Protein AF-A0A9X1B718-F1 (afdb_monomer_lite)

pLDDT: mean 92.4, std 8.81, range [61.44, 98.44]

Radius of gyration: 16.02 Å; chains: 1; bounding box: 46×22×41 Å

Structure (mmCIF, N/CA/C/O backbone):
data_AF-A0A9X1B718-F1
#
_entry.id   AF-A0A9X1B718-F1
#
loop_
_atom_site.group_PDB
_atom_site.id
_atom_site.type_symbol
_atom_site.label_atom_id
_atom_site.label_alt_id
_atom_site.label_comp_id
_atom_site.label_asym_id
_atom_site.label_entity_id
_atom_site.label_seq_id
_atom_site.pdbx_PDB_ins_code
_atom_site.Cartn_x
_atom_site.Cartn_y
_atom_site.Cartn_z
_atom_site.occupancy
_atom_site.B_iso_or_equiv
_atom_site.auth_seq_id
_atom_site.auth_comp_id
_atom_site.auth_asym_id
_atom_site.auth_atom_id
_atom_site.pdbx_PDB_model_num
ATOM 1 N N . MET A 1 1 ? 31.498 -5.854 -26.001 1.00 61.44 1 MET A N 1
ATOM 2 C CA . MET A 1 1 ? 32.080 -4.932 -24.998 1.00 61.44 1 MET A CA 1
ATOM 3 C C . MET A 1 1 ? 31.340 -3.59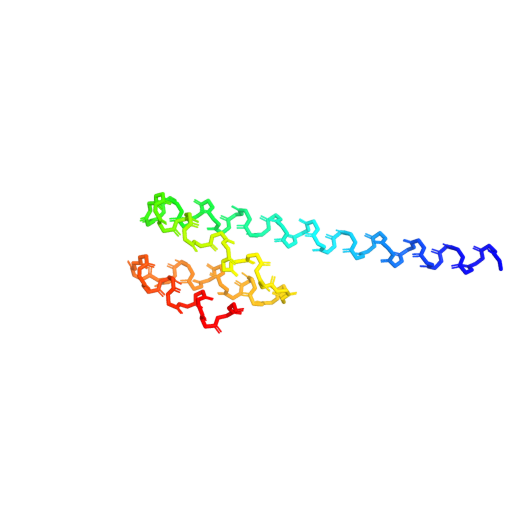9 -24.86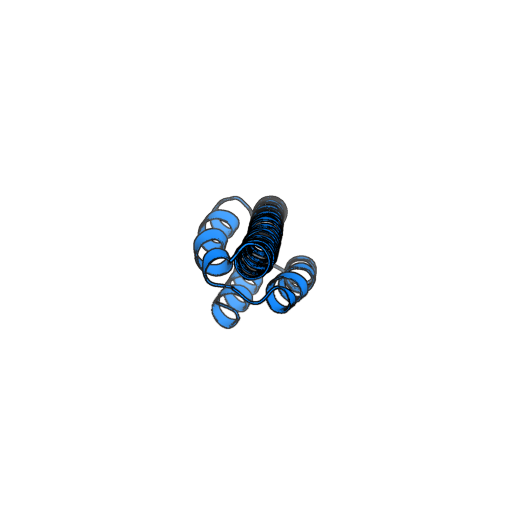2 1.00 61.44 1 MET A C 1
ATOM 5 O O . MET A 1 1 ? 31.147 -3.200 -23.730 1.00 61.44 1 MET A O 1
ATOM 9 N N . LEU A 1 2 ? 30.912 -2.894 -25.927 1.00 64.06 2 LEU A N 1
ATOM 10 C CA . LEU A 1 2 ? 30.036 -1.707 -25.768 1.00 64.06 2 LEU A CA 1
ATOM 11 C C . LEU A 1 2 ? 28.538 -2.061 -25.754 1.00 64.06 2 LEU A C 1
ATOM 13 O O . LEU A 1 2 ? 27.800 -1.504 -24.952 1.00 64.06 2 LEU A O 1
ATOM 17 N N . ALA A 1 3 ? 28.107 -3.010 -26.591 1.00 64.19 3 ALA A N 1
ATOM 18 C CA . ALA A 1 3 ? 26.715 -3.474 -26.638 1.00 64.19 3 ALA A CA 1
ATOM 19 C C . ALA A 1 3 ? 26.273 -4.124 -25.310 1.00 64.19 3 ALA A C 1
ATOM 21 O O . ALA A 1 3 ? 25.263 -3.719 -24.747 1.00 64.19 3 ALA A O 1
ATOM 22 N N . ASP A 1 4 ? 27.102 -5.013 -24.752 1.00 65.94 4 ASP A N 1
ATOM 23 C CA . ASP A 1 4 ? 26.837 -5.689 -23.467 1.00 65.94 4 ASP A CA 1
ATOM 24 C C . ASP A 1 4 ? 26.677 -4.698 -22.293 1.00 65.94 4 ASP A C 1
ATOM 26 O O . ASP A 1 4 ? 25.881 -4.911 -21.377 1.00 65.94 4 ASP A O 1
ATOM 30 N N . ASN A 1 5 ? 27.403 -3.572 -22.333 1.00 73.50 5 ASN A N 1
ATOM 31 C CA . ASN A 1 5 ? 27.315 -2.526 -21.311 1.00 73.50 5 ASN A CA 1
ATOM 32 C C . ASN A 1 5 ? 26.021 -1.708 -21.433 1.00 73.50 5 ASN A C 1
ATOM 34 O O . ASN A 1 5 ? 25.450 -1.319 -20.418 1.00 73.50 5 ASN A O 1
ATOM 38 N N . VAL A 1 6 ? 25.543 -1.461 -22.658 1.00 75.06 6 VAL A N 1
ATOM 39 C CA . VAL A 1 6 ? 24.282 -0.742 -22.903 1.00 75.06 6 VAL A CA 1
ATOM 40 C C . VAL A 1 6 ? 23.078 -1.580 -22.470 1.00 75.06 6 VAL A C 1
ATOM 42 O O . VAL A 1 6 ? 22.176 -1.043 -21.827 1.00 75.06 6 VAL A O 1
ATOM 45 N N . GLU A 1 7 ? 23.071 -2.882 -22.761 1.00 76.06 7 GLU A N 1
ATOM 46 C CA . GLU A 1 7 ? 22.018 -3.800 -22.297 1.00 76.06 7 GLU A CA 1
ATOM 47 C C . GLU A 1 7 ? 21.984 -3.874 -20.766 1.00 76.06 7 GLU A C 1
ATOM 49 O O . GLU A 1 7 ? 20.939 -3.641 -20.159 1.00 76.06 7 GLU A O 1
ATOM 54 N N . THR A 1 8 ? 23.148 -4.054 -20.131 1.00 77.12 8 THR A N 1
ATOM 55 C CA . THR A 1 8 ? 23.259 -4.111 -18.665 1.00 77.12 8 THR A CA 1
ATOM 56 C C . THR A 1 8 ? 22.762 -2.826 -17.996 1.00 77.12 8 THR A C 1
ATOM 58 O O . THR A 1 8 ? 22.038 -2.885 -17.002 1.00 77.12 8 THR A O 1
ATOM 61 N N . TRP A 1 9 ? 23.119 -1.650 -18.524 1.00 80.44 9 TRP A N 1
ATOM 62 C CA . TRP A 1 9 ? 22.603 -0.385 -17.999 1.00 80.44 9 TRP A CA 1
ATOM 63 C C . TRP A 1 9 ? 21.097 -0.260 -18.211 1.00 80.44 9 TRP A C 1
ATOM 65 O O . TRP A 1 9 ? 20.389 0.132 -17.289 1.00 80.44 9 TRP A O 1
ATOM 75 N N . THR A 1 10 ? 20.588 -0.625 -19.386 1.00 86.75 10 THR A N 1
ATOM 76 C CA . THR A 1 10 ? 19.149 -0.550 -19.675 1.00 86.75 10 THR A CA 1
ATOM 77 C C . THR A 1 10 ? 18.339 -1.379 -18.678 1.00 86.75 10 THR A C 1
ATOM 79 O O . THR A 1 10 ? 17.349 -0.886 -18.131 1.00 86.75 10 THR A O 1
ATOM 82 N N . ASP A 1 11 ? 18.797 -2.591 -18.365 1.00 84.81 11 ASP A N 1
ATOM 83 C CA . ASP A 1 11 ? 18.155 -3.442 -17.365 1.00 84.81 11 ASP A CA 1
ATOM 84 C C . ASP A 1 11 ? 18.252 -2.852 -15.953 1.00 84.81 11 ASP A C 1
ATOM 86 O O . ASP A 1 11 ? 17.249 -2.807 -15.241 1.00 84.81 11 ASP A O 1
ATOM 90 N N . GLN A 1 12 ? 19.418 -2.331 -15.554 1.00 82.31 12 GLN A N 1
ATOM 91 C CA . GLN A 1 12 ? 19.601 -1.698 -14.241 1.00 82.31 12 GLN A CA 1
ATOM 92 C C . GLN A 1 12 ? 18.668 -0.500 -14.034 1.00 82.31 12 GLN A C 1
ATOM 94 O O . GLN A 1 12 ? 17.986 -0.422 -13.012 1.00 82.31 12 GLN A O 1
ATOM 99 N N . TRP A 1 13 ? 18.592 0.407 -15.009 1.00 82.69 13 TRP A N 1
ATOM 100 C CA . TRP A 1 13 ? 17.720 1.581 -14.932 1.00 82.69 13 TRP A CA 1
ATOM 101 C C . TRP A 1 13 ? 16.239 1.192 -14.914 1.00 82.69 13 TRP A C 1
ATOM 103 O O . TRP A 1 13 ? 15.451 1.791 -14.182 1.00 82.69 13 TRP A O 1
ATOM 113 N N . LYS A 1 14 ? 15.852 0.155 -15.666 1.00 89.12 14 LYS A N 1
ATOM 114 C CA . LYS A 1 14 ? 14.483 -0.370 -15.641 1.00 89.12 14 LYS A CA 1
ATOM 115 C C . LYS A 1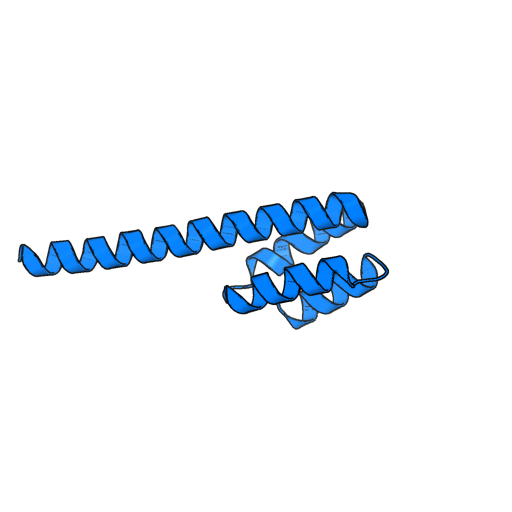 14 ? 14.125 -0.959 -14.274 1.00 89.12 14 LYS A C 1
ATOM 117 O O . LYS A 1 14 ? 13.042 -0.680 -13.766 1.00 89.12 14 LYS A O 1
ATOM 122 N N . GLN A 1 15 ? 15.023 -1.739 -13.671 1.00 86.94 15 GLN A N 1
ATOM 123 C CA . GLN A 1 15 ? 14.822 -2.286 -12.325 1.00 86.94 15 GLN A CA 1
ATOM 124 C C . GLN A 1 15 ? 14.733 -1.177 -11.272 1.00 86.94 15 GLN A C 1
ATOM 126 O O . GLN A 1 15 ? 13.852 -1.215 -10.417 1.00 86.94 15 GLN A O 1
ATOM 131 N N . GLN A 1 16 ? 15.586 -0.154 -11.372 1.00 87.12 16 GLN A N 1
ATOM 132 C CA . GLN A 1 16 ? 15.528 1.001 -10.481 1.00 87.12 16 GLN A CA 1
ATOM 133 C C . GLN A 1 16 ? 14.188 1.740 -10.597 1.00 87.12 16 GLN A C 1
ATOM 135 O O . GLN A 1 16 ? 13.564 2.022 -9.579 1.00 87.12 16 GLN A O 1
ATOM 140 N N . GLY A 1 17 ? 13.705 1.995 -11.818 1.00 88.69 17 GLY A N 1
ATOM 141 C CA . GLY A 1 17 ? 12.411 2.651 -12.027 1.00 88.69 17 GLY A CA 1
ATOM 142 C C . GLY A 1 17 ? 11.229 1.854 -11.463 1.00 88.69 17 GLY A C 1
ATOM 143 O O . GLY A 1 17 ? 10.294 2.438 -10.916 1.00 88.69 17 GLY A O 1
ATOM 144 N N . LEU A 1 18 ? 11.281 0.519 -11.539 1.00 88.31 18 LEU A N 1
ATOM 145 C CA . LEU A 1 18 ? 10.273 -0.348 -10.922 1.00 88.31 18 LEU A CA 1
ATOM 146 C C . LEU A 1 18 ? 10.299 -0.256 -9.391 1.00 88.31 18 LEU A C 1
ATOM 148 O O . LEU A 1 18 ? 9.237 -0.156 -8.776 1.00 88.31 18 LEU A O 1
ATOM 152 N N . GLU A 1 19 ? 11.480 -0.252 -8.770 1.00 91.00 19 GLU A N 1
ATOM 153 C CA . GLU A 1 19 ? 11.577 -0.120 -7.311 1.00 91.00 19 GLU A CA 1
ATOM 154 C C . GLU A 1 19 ? 11.159 1.280 -6.834 1.00 91.00 19 GLU A C 1
ATOM 156 O O . GLU A 1 19 ? 10.423 1.392 -5.855 1.00 91.00 19 GLU A O 1
ATOM 161 N N . GLU A 1 20 ? 11.530 2.345 -7.553 1.00 90.75 20 GLU A N 1
ATOM 162 C CA . GLU A 1 20 ? 11.068 3.713 -7.265 1.00 90.75 20 GLU A CA 1
ATOM 163 C C . GLU A 1 20 ? 9.536 3.830 -7.353 1.00 90.75 20 GLU A C 1
ATOM 165 O O . GLU A 1 20 ? 8.898 4.460 -6.499 1.00 90.75 20 GLU A O 1
ATOM 170 N N . GLY A 1 21 ? 8.927 3.183 -8.353 1.00 91.94 21 GLY A N 1
ATOM 171 C CA . GLY A 1 21 ? 7.474 3.096 -8.491 1.00 91.94 21 GLY A CA 1
ATOM 172 C C . GLY A 1 21 ? 6.825 2.378 -7.309 1.00 91.94 21 GLY A C 1
ATOM 173 O O . GLY A 1 21 ? 5.877 2.890 -6.712 1.00 91.94 21 GLY A O 1
ATOM 174 N N . ARG A 1 22 ? 7.379 1.232 -6.903 1.00 94.25 22 ARG A N 1
ATOM 175 C CA . ARG A 1 22 ? 6.878 0.461 -5.756 1.00 94.25 22 ARG A CA 1
ATOM 176 C C . ARG A 1 22 ? 7.000 1.229 -4.453 1.00 94.25 22 ARG A C 1
ATOM 178 O O . ARG A 1 22 ? 6.044 1.256 -3.680 1.00 94.25 22 ARG A O 1
ATOM 185 N N . GLU A 1 23 ? 8.127 1.893 -4.221 1.00 95.50 23 GLU A N 1
ATOM 186 C CA . GLU A 1 23 ? 8.305 2.711 -3.026 1.00 95.50 23 GLU A CA 1
ATOM 187 C C . GLU A 1 23 ? 7.303 3.868 -2.991 1.00 95.50 23 GLU A C 1
ATOM 189 O O . GLU A 1 23 ? 6.658 4.105 -1.969 1.00 95.50 23 GLU A O 1
ATOM 194 N N . THR A 1 24 ? 7.067 4.520 -4.131 1.00 95.75 24 THR A N 1
ATOM 195 C CA . THR A 1 24 ? 6.039 5.563 -4.242 1.00 95.75 24 THR A CA 1
ATOM 196 C C . THR A 1 24 ? 4.648 5.023 -3.890 1.00 95.75 24 THR A C 1
ATOM 198 O O . THR A 1 24 ? 3.933 5.642 -3.094 1.00 95.75 24 THR A O 1
ATOM 201 N N . THR A 1 25 ? 4.273 3.848 -4.403 1.00 96.19 25 THR A N 1
ATOM 202 C CA . THR A 1 25 ? 2.988 3.202 -4.090 1.00 96.19 25 THR A CA 1
ATOM 203 C C . THR A 1 25 ? 2.865 2.868 -2.602 1.00 96.19 25 THR A C 1
ATOM 205 O O . THR A 1 25 ? 1.854 3.211 -1.983 1.00 96.19 25 THR A O 1
ATOM 208 N N . ARG A 1 26 ? 3.905 2.295 -1.978 1.00 97.50 26 ARG A N 1
ATOM 209 C CA . ARG A 1 26 ? 3.921 2.023 -0.527 1.00 97.50 26 ARG A CA 1
ATOM 210 C C . ARG A 1 26 ? 3.699 3.302 0.280 1.00 97.50 26 ARG A C 1
ATOM 212 O O . ARG A 1 26 ? 2.858 3.323 1.178 1.00 97.50 26 ARG A O 1
ATOM 219 N N . GLN A 1 27 ? 4.391 4.389 -0.066 1.00 97.81 27 GLN A N 1
ATOM 220 C CA . GLN A 1 27 ? 4.241 5.681 0.613 1.00 97.81 27 GLN A CA 1
ATOM 221 C C . GLN A 1 27 ? 2.819 6.242 0.494 1.00 97.81 27 GLN A C 1
ATOM 223 O O . GLN A 1 27 ? 2.286 6.797 1.461 1.00 97.81 27 GLN A O 1
ATOM 228 N N . ILE A 1 28 ? 2.179 6.088 -0.668 1.00 97.81 28 ILE A N 1
ATOM 229 C CA . ILE A 1 28 ? 0.782 6.490 -0.860 1.00 97.81 28 ILE A CA 1
ATOM 230 C C . ILE A 1 28 ? -0.136 5.657 0.037 1.00 97.81 28 ILE A C 1
ATOM 232 O O . ILE A 1 28 ? -0.925 6.243 0.781 1.00 97.81 28 ILE A O 1
ATOM 236 N N . LEU A 1 29 ? 0.003 4.329 0.044 1.00 98.00 29 LEU A N 1
ATOM 237 C CA . LEU A 1 29 ? -0.796 3.436 0.892 1.00 98.00 29 LEU A CA 1
ATOM 238 C C . LEU A 1 29 ? -0.653 3.783 2.381 1.00 98.00 29 LEU A C 1
ATOM 240 O O . LEU A 1 29 ? -1.657 3.911 3.079 1.00 98.00 29 LEU A O 1
ATOM 244 N N . ILE A 1 30 ? 0.567 4.053 2.856 1.00 98.38 30 ILE A N 1
ATOM 245 C CA . ILE A 1 30 ? 0.829 4.488 4.240 1.00 98.38 30 ILE A CA 1
ATOM 246 C C . ILE A 1 30 ? 0.102 5.804 4.550 1.00 98.38 30 ILE A C 1
ATOM 248 O O . ILE A 1 30 ? -0.530 5.946 5.600 1.00 98.38 30 ILE A O 1
ATOM 252 N N . ARG A 1 31 ? 0.157 6.786 3.638 1.00 98.38 31 ARG A N 1
ATOM 253 C CA . ARG A 1 31 ? -0.544 8.070 3.811 1.00 98.38 31 ARG A CA 1
ATOM 254 C C . ARG A 1 31 ? -2.060 7.892 3.840 1.00 98.38 31 ARG A C 1
ATOM 256 O O . ARG A 1 31 ? -2.719 8.569 4.631 1.00 98.38 31 ARG A O 1
ATOM 263 N N . GLN A 1 32 ? -2.610 7.009 3.009 1.00 98.19 32 GLN A N 1
ATOM 264 C CA . GLN A 1 32 ? -4.045 6.723 2.988 1.00 98.19 32 GLN A CA 1
ATOM 265 C C . GLN A 1 32 ? -4.490 5.991 4.257 1.00 98.19 32 GLN A C 1
ATOM 267 O O . GLN A 1 32 ? -5.452 6.418 4.896 1.00 98.19 32 GLN A O 1
ATOM 272 N N . ALA A 1 33 ? -3.736 4.978 4.695 1.00 98.19 33 ALA A N 1
ATOM 273 C CA . ALA A 1 33 ? -3.985 4.272 5.949 1.00 98.19 33 ALA A CA 1
ATOM 274 C C . ALA A 1 33 ? -3.974 5.246 7.136 1.00 98.19 33 ALA A C 1
ATOM 276 O O . ALA A 1 33 ? -4.885 5.226 7.961 1.00 98.19 33 ALA A O 1
ATOM 277 N N . ARG A 1 34 ? -3.019 6.189 7.164 1.00 98.44 34 ARG A N 1
ATOM 278 C CA . ARG A 1 34 ? -2.958 7.234 8.197 1.00 98.44 34 ARG A CA 1
ATOM 279 C C . ARG A 1 34 ? -4.193 8.124 8.209 1.00 98.44 34 ARG A C 1
ATOM 281 O O . ARG A 1 34 ? -4.694 8.451 9.280 1.00 98.44 34 ARG A O 1
ATOM 288 N N . ARG A 1 35 ? -4.657 8.558 7.033 1.00 98.25 35 ARG A N 1
ATOM 289 C CA . ARG A 1 35 ? -5.827 9.441 6.907 1.00 98.25 35 ARG A CA 1
ATOM 290 C C . ARG A 1 35 ? -7.123 8.744 7.301 1.00 98.25 35 ARG A C 1
ATOM 292 O O . ARG A 1 35 ? -7.987 9.394 7.875 1.00 98.25 35 ARG A O 1
ATOM 299 N N . ARG A 1 36 ? -7.261 7.458 6.975 1.00 97.94 36 ARG A N 1
ATOM 300 C CA . ARG A 1 36 ? -8.503 6.705 7.175 1.00 97.94 36 ARG A CA 1
ATOM 301 C C . ARG A 1 36 ? -8.603 6.069 8.558 1.00 97.94 36 ARG A C 1
ATOM 303 O O . ARG A 1 36 ? -9.669 6.100 9.158 1.00 97.94 36 ARG A O 1
ATOM 310 N N . PHE A 1 37 ? -7.502 5.510 9.050 1.00 98.25 37 PHE A N 1
ATOM 311 C CA . PHE A 1 37 ? -7.483 4.670 10.250 1.00 98.25 37 PHE A CA 1
ATOM 312 C C . PHE A 1 37 ? -6.600 5.225 11.375 1.00 98.25 37 PHE A C 1
ATOM 314 O O . PHE A 1 37 ? -6.616 4.702 12.484 1.00 98.25 37 PHE A O 1
ATOM 321 N N . GLY A 1 38 ? -5.846 6.296 11.116 1.00 98.19 38 GLY A N 1
ATOM 322 C CA . GLY A 1 38 ? -5.002 6.955 12.109 1.00 98.19 38 GLY A CA 1
ATOM 323 C C . GLY A 1 38 ? -3.521 6.554 12.055 1.00 98.19 38 GLY A C 1
ATOM 324 O O . GLY A 1 38 ? -3.115 5.674 11.292 1.00 98.19 38 GLY A O 1
ATOM 325 N N . PRO A 1 39 ? -2.673 7.248 12.838 1.00 98.19 39 PRO A N 1
ATOM 326 C CA . PRO A 1 39 ? -1.217 7.104 12.782 1.00 98.19 39 PRO A CA 1
ATOM 327 C C . PRO A 1 39 ? -0.723 5.714 13.191 1.00 98.19 39 PRO A C 1
ATOM 329 O O . PRO A 1 39 ? 0.166 5.188 12.531 1.00 98.19 39 PRO A O 1
ATOM 332 N N . GLU A 1 40 ? -1.333 5.097 14.202 1.00 98.25 40 GLU A N 1
ATOM 333 C CA . GLU A 1 40 ? -0.928 3.779 14.702 1.00 98.25 40 GLU A CA 1
ATOM 334 C C . GLU A 1 40 ? -1.038 2.694 13.619 1.00 98.25 40 GLU A C 1
ATOM 336 O O . GLU A 1 40 ? -0.112 1.915 13.398 1.00 98.25 40 GLU A O 1
ATOM 341 N N . VAL A 1 41 ? -2.142 2.691 12.870 1.00 98.44 41 VAL A N 1
ATOM 342 C CA . VAL A 1 41 ? -2.361 1.740 11.772 1.00 98.44 41 VAL A CA 1
ATOM 343 C C . VAL A 1 41 ? -1.355 1.967 10.643 1.00 98.44 41 VAL A C 1
ATOM 345 O O . VAL A 1 41 ? -0.858 1.008 10.053 1.00 98.44 41 VAL A O 1
ATOM 348 N N . ALA A 1 42 ? -1.009 3.221 10.350 1.00 98.44 42 ALA A N 1
ATOM 349 C CA . ALA A 1 42 ? -0.011 3.543 9.336 1.00 98.44 42 ALA A CA 1
ATOM 350 C C . ALA A 1 42 ? 1.402 3.086 9.729 1.00 98.44 42 ALA A C 1
ATOM 352 O O . ALA A 1 42 ? 2.115 2.540 8.888 1.00 98.44 42 ALA A O 1
ATOM 353 N N . GLU A 1 43 ? 1.789 3.265 10.993 1.00 98.44 43 GLU A N 1
ATOM 354 C CA . GLU A 1 43 ? 3.069 2.785 11.530 1.00 98.44 43 GLU A CA 1
ATOM 355 C C . GLU A 1 43 ? 3.164 1.257 11.462 1.00 98.44 43 GLU A C 1
ATOM 357 O O . GLU A 1 43 ? 4.169 0.723 10.998 1.00 98.44 43 GLU A O 1
ATOM 362 N N . GLN A 1 44 ? 2.088 0.546 11.812 1.00 98.19 44 GLN A N 1
ATOM 363 C CA . GLN A 1 44 ? 2.030 -0.914 11.679 1.00 98.19 44 GLN A CA 1
ATOM 364 C C . GLN A 1 44 ? 2.024 -1.391 10.216 1.00 98.19 44 GLN A C 1
ATOM 366 O O . GLN A 1 44 ? 2.516 -2.479 9.919 1.00 98.19 44 GLN A O 1
ATOM 371 N N . SER A 1 45 ? 1.498 -0.583 9.290 1.00 98.06 45 SER A N 1
ATOM 372 C CA . SER A 1 45 ? 1.437 -0.921 7.861 1.00 98.06 45 SER A CA 1
ATOM 373 C C . SER A 1 45 ? 2.804 -0.850 7.172 1.00 98.06 45 SER A C 1
ATOM 375 O O . SER A 1 45 ? 3.059 -1.625 6.253 1.00 98.06 45 SER A O 1
ATOM 377 N N . GLN A 1 46 ? 3.690 0.054 7.608 1.00 97.69 46 GLN A N 1
ATOM 378 C CA . GLN A 1 46 ? 5.013 0.274 7.002 1.00 97.69 46 GLN A CA 1
ATOM 379 C C . GLN A 1 46 ? 5.847 -1.008 6.827 1.00 97.69 46 GLN A C 1
ATOM 381 O O . GLN A 1 46 ? 6.216 -1.319 5.691 1.00 97.69 46 GLN A O 1
ATOM 386 N N . PRO A 1 47 ? 6.144 -1.786 7.889 1.00 97.62 47 PRO A N 1
ATOM 387 C CA . PRO A 1 47 ? 6.982 -2.976 7.759 1.00 97.62 47 PRO A CA 1
ATOM 388 C C . PRO A 1 47 ? 6.313 -4.108 6.971 1.00 97.62 47 PRO A C 1
ATOM 390 O O . PRO A 1 47 ? 7.019 -4.972 6.457 1.00 97.62 47 PRO A O 1
ATOM 393 N N . LEU A 1 48 ? 4.978 -4.125 6.875 1.00 97.81 48 LEU A N 1
ATOM 394 C CA . LEU A 1 48 ? 4.240 -5.122 6.094 1.00 97.81 48 LEU A CA 1
ATOM 395 C C . LEU A 1 48 ? 4.320 -4.794 4.599 1.00 97.81 48 LEU A C 1
ATOM 397 O O . LEU A 1 48 ? 4.714 -5.641 3.806 1.00 97.81 48 LEU A O 1
ATOM 401 N N . LEU A 1 49 ? 4.059 -3.538 4.226 1.00 97.31 49 LEU A N 1
ATOM 402 C CA . LEU A 1 49 ? 4.159 -3.058 2.843 1.00 97.31 49 LEU A CA 1
ATOM 403 C C . LEU A 1 49 ? 5.587 -3.145 2.283 1.00 97.31 49 LEU A C 1
ATOM 405 O O . LEU A 1 49 ? 5.767 -3.415 1.096 1.00 97.31 49 LEU A O 1
ATOM 409 N N . ALA A 1 50 ? 6.607 -2.950 3.124 1.00 96.19 50 ALA A N 1
ATOM 410 C CA . ALA A 1 50 ? 8.010 -3.063 2.724 1.00 96.19 50 ALA A CA 1
ATOM 411 C C . ALA A 1 50 ? 8.408 -4.484 2.274 1.00 96.19 50 ALA A C 1
ATOM 413 O O . ALA A 1 50 ? 9.341 -4.633 1.488 1.00 96.19 50 ALA A O 1
ATOM 414 N N . ARG A 1 51 ? 7.709 -5.527 2.747 1.00 96.00 51 ARG A N 1
ATOM 415 C CA . ARG A 1 51 ? 7.964 -6.930 2.359 1.00 96.00 51 ARG A CA 1
ATOM 416 C C . ARG A 1 51 ? 7.364 -7.282 1.004 1.00 96.00 51 ARG A C 1
ATOM 418 O O . ARG A 1 51 ? 7.854 -8.184 0.327 1.00 96.00 51 ARG A O 1
ATOM 425 N N . ILE A 1 52 ? 6.332 -6.551 0.595 1.00 94.88 52 ILE A N 1
ATOM 426 C CA . ILE A 1 52 ? 5.599 -6.837 -0.630 1.00 94.88 52 ILE A CA 1
ATOM 427 C C . ILE A 1 52 ? 6.443 -6.408 -1.816 1.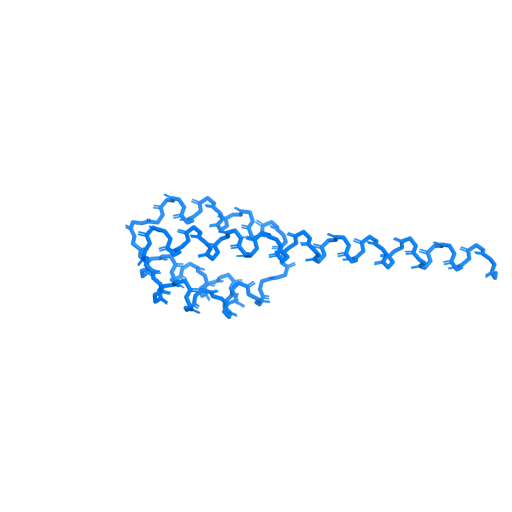00 94.88 52 ILE A C 1
ATOM 429 O O . ILE A 1 52 ? 6.871 -5.248 -1.929 1.00 94.88 52 ILE A O 1
ATOM 433 N N . SER A 1 53 ? 6.694 -7.391 -2.681 1.00 92.75 53 SER A N 1
ATOM 434 C CA . SER A 1 53 ? 7.477 -7.202 -3.891 1.00 92.75 53 SER A CA 1
ATOM 435 C C . SER A 1 53 ? 6.737 -7.372 -5.198 1.00 92.75 53 SER A C 1
ATOM 437 O O . SER A 1 53 ? 7.300 -7.137 -6.259 1.00 92.75 53 SER A O 1
ATOM 439 N N . ASP A 1 54 ? 5.474 -7.729 -5.136 1.00 93.75 54 ASP A N 1
ATOM 440 C CA . ASP A 1 54 ? 4.657 -7.824 -6.324 1.00 93.75 54 ASP A CA 1
ATOM 441 C C . ASP A 1 54 ? 3.912 -6.490 -6.534 1.00 93.75 54 ASP A C 1
ATOM 443 O O . ASP A 1 54 ? 3.165 -6.079 -5.639 1.00 93.75 54 ASP A O 1
ATOM 447 N N . PRO A 1 55 ? 4.143 -5.765 -7.648 1.00 90.81 55 PRO A N 1
ATOM 448 C CA . PRO A 1 55 ? 3.392 -4.556 -7.972 1.00 90.81 55 PRO A CA 1
ATOM 449 C C . PRO A 1 55 ? 1.882 -4.797 -8.014 1.00 90.81 55 PRO A C 1
ATOM 451 O O . PRO A 1 55 ? 1.137 -3.972 -7.489 1.00 90.81 55 PRO A O 1
ATOM 454 N N . ASP A 1 56 ? 1.447 -5.942 -8.543 1.00 93.56 56 ASP A N 1
ATOM 455 C CA . ASP A 1 56 ? 0.025 -6.258 -8.691 1.00 93.56 56 ASP A CA 1
ATOM 456 C C . ASP A 1 56 ? -0.632 -6.412 -7.308 1.00 93.56 56 ASP A C 1
ATOM 458 O O . ASP A 1 56 ? -1.720 -5.897 -7.060 1.00 93.56 56 ASP A O 1
ATOM 462 N N . GLN A 1 57 ? 0.081 -7.000 -6.340 1.00 95.94 57 GLN A N 1
ATOM 463 C CA . GLN A 1 57 ? -0.391 -7.065 -4.951 1.00 95.94 57 GLN A CA 1
ATOM 464 C C . GLN A 1 57 ? -0.492 -5.684 -4.294 1.00 95.94 57 GLN A C 1
ATOM 466 O O . GLN A 1 57 ? -1.394 -5.450 -3.489 1.00 95.94 57 GLN A O 1
ATOM 471 N N . LEU A 1 58 ? 0.425 -4.757 -4.600 1.00 96.19 58 LEU A N 1
ATOM 472 C CA . LEU A 1 58 ? 0.332 -3.385 -4.092 1.00 96.19 58 LEU A CA 1
ATOM 473 C C . LEU A 1 58 ? -0.879 -2.647 -4.680 1.00 96.19 58 LEU A C 1
ATOM 475 O O . LEU A 1 58 ? -1.511 -1.870 -3.961 1.00 96.19 58 LEU A O 1
ATOM 479 N N . GLU A 1 59 ? -1.212 -2.896 -5.948 1.00 94.62 59 GLU A N 1
ATOM 480 C CA . GLU A 1 59 ? -2.416 -2.358 -6.589 1.00 94.62 59 GLU A CA 1
ATOM 481 C C . GLU A 1 59 ? -3.693 -2.931 -5.964 1.00 94.62 59 GLU A C 1
ATOM 483 O O . GLU A 1 59 ? -4.558 -2.165 -5.536 1.00 94.62 59 GLU A O 1
ATOM 488 N N . GLU A 1 60 ? -3.784 -4.251 -5.787 1.00 96.75 60 GLU A N 1
ATOM 489 C CA . GLU A 1 60 ? -4.929 -4.886 -5.119 1.00 96.75 60 GLU A CA 1
ATOM 490 C C . GLU A 1 60 ? -5.133 -4.359 -3.690 1.00 96.75 60 GLU A C 1
ATOM 492 O O . GLU A 1 60 ? -6.261 -4.126 -3.242 1.00 96.75 60 GLU A O 1
ATOM 497 N N . LEU A 1 61 ? -4.040 -4.128 -2.959 1.00 97.56 61 LEU A N 1
ATOM 498 C CA . LEU A 1 61 ? -4.092 -3.546 -1.621 1.00 97.56 61 LEU A CA 1
ATOM 499 C C . LEU A 1 61 ? -4.618 -2.106 -1.617 1.00 97.56 61 LEU A C 1
ATOM 501 O O . LEU A 1 61 ? -5.218 -1.695 -0.621 1.00 97.56 61 LEU A O 1
ATOM 505 N N . ALA A 1 62 ? -4.448 -1.342 -2.698 1.00 95.62 62 ALA A N 1
ATOM 506 C CA . ALA A 1 62 ? -5.026 -0.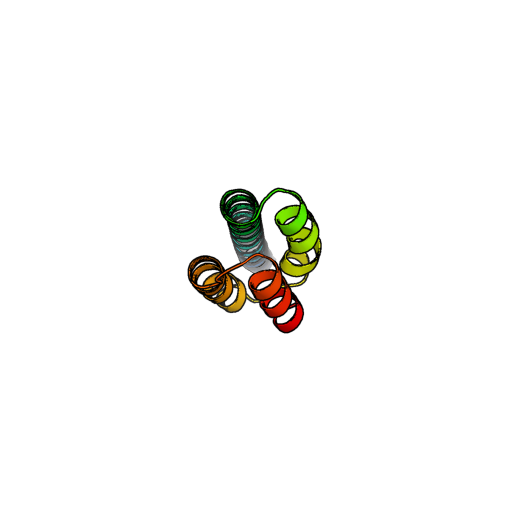004 -2.808 1.00 95.62 62 ALA A CA 1
ATOM 507 C C . ALA A 1 62 ? -6.559 -0.056 -2.806 1.00 95.62 62 ALA A C 1
ATOM 509 O O . ALA A 1 62 ? -7.196 0.687 -2.053 1.00 95.62 62 ALA A O 1
ATOM 510 N N . ASP A 1 63 ? -7.145 -0.986 -3.559 1.00 96.38 63 ASP A N 1
ATOM 511 C CA . ASP A 1 63 ? -8.591 -1.208 -3.561 1.00 96.38 63 ASP A CA 1
ATOM 512 C C . ASP A 1 63 ? -9.074 -1.743 -2.208 1.00 96.38 63 ASP A C 1
ATOM 514 O O . ASP A 1 63 ? -10.047 -1.243 -1.632 1.00 96.38 63 ASP A O 1
ATOM 518 N N . GLN A 1 64 ? -8.357 -2.712 -1.631 1.00 96.62 64 GLN A N 1
ATOM 519 C CA . GLN A 1 64 ? -8.707 -3.278 -0.325 1.00 96.62 64 GLN A CA 1
ATOM 520 C C . GLN A 1 64 ? -8.654 -2.237 0.798 1.00 96.62 64 GLN A C 1
ATOM 522 O O . GLN A 1 64 ? -9.509 -2.260 1.687 1.00 96.62 64 GLN A O 1
ATOM 527 N N . LEU A 1 65 ? -7.709 -1.293 0.764 1.00 97.44 65 LEU A N 1
ATOM 528 C CA . LEU A 1 65 ? -7.641 -0.184 1.718 1.00 97.44 65 LEU A CA 1
ATOM 529 C C . LEU A 1 65 ? -8.917 0.665 1.674 1.00 97.44 65 LEU A C 1
ATOM 531 O O . LEU A 1 65 ? -9.435 1.073 2.718 1.00 97.44 65 LEU A O 1
ATOM 535 N N . LEU A 1 66 ? -9.444 0.920 0.472 1.00 94.56 66 LEU A N 1
ATOM 536 C CA . LEU A 1 66 ? -10.663 1.704 0.275 1.00 94.56 66 LEU A CA 1
ATOM 537 C C . LEU A 1 66 ? -11.928 0.955 0.711 1.00 94.56 66 LEU A C 1
ATOM 539 O O . LEU A 1 66 ? -12.885 1.588 1.169 1.00 94.56 66 LEU A O 1
ATOM 543 N N . LEU A 1 67 ? -11.933 -0.371 0.603 1.00 96.12 67 LEU A N 1
ATOM 544 C CA . LEU A 1 67 ? -13.063 -1.222 0.982 1.00 96.12 67 LEU A CA 1
ATOM 545 C C . LEU A 1 67 ? -13.032 -1.657 2.455 1.00 96.12 67 LEU A C 1
ATOM 547 O O . LEU A 1 67 ? -14.063 -2.053 2.996 1.00 96.12 67 LEU A O 1
ATOM 551 N N . SER A 1 68 ? -11.881 -1.559 3.122 1.00 97.19 68 SER A N 1
ATOM 552 C CA . SER A 1 68 ? -11.722 -2.000 4.511 1.00 97.19 68 SER A CA 1
ATOM 553 C C . SER A 1 68 ? -12.556 -1.141 5.477 1.00 97.19 68 SER A C 1
ATOM 555 O O . SER A 1 68 ? -12.423 0.089 5.466 1.00 97.19 68 SER A O 1
ATOM 557 N N . PRO A 1 69 ? -13.403 -1.744 6.332 1.00 96.69 69 PRO A N 1
ATOM 558 C CA . PRO A 1 69 ? -14.257 -1.004 7.261 1.00 96.69 69 PRO A CA 1
ATOM 559 C C . PRO A 1 69 ? -13.456 -0.287 8.359 1.00 96.69 69 PRO A C 1
ATOM 561 O O . PRO A 1 69 ? -13.846 0.797 8.787 1.00 96.69 69 PRO A O 1
ATOM 564 N N . ASP A 1 70 ? -12.320 -0.851 8.771 1.00 97.62 70 ASP A N 1
ATOM 565 C CA . ASP A 1 70 ? -11.475 -0.354 9.856 1.00 97.62 70 ASP A CA 1
ATOM 566 C C . ASP A 1 70 ? -9.997 -0.743 9.667 1.00 97.62 70 ASP A C 1
ATOM 568 O O . ASP A 1 70 ? -9.616 -1.455 8.729 1.00 97.62 70 ASP A O 1
ATOM 572 N N . GLY A 1 71 ? -9.157 -0.232 10.572 1.00 96.94 71 GLY A N 1
ATOM 573 C CA . GLY A 1 71 ? -7.718 -0.473 10.565 1.00 96.94 71 GLY A CA 1
ATOM 574 C C . GLY A 1 71 ? -7.331 -1.923 10.857 1.00 96.94 71 GLY A C 1
ATOM 575 O O . GLY A 1 71 ? -6.357 -2.407 10.286 1.00 96.94 71 GLY A O 1
ATOM 576 N N . ASP A 1 72 ? -8.097 -2.640 11.680 1.00 98.00 72 ASP A N 1
ATOM 577 C CA . ASP A 1 72 ? -7.815 -4.040 12.023 1.00 98.00 72 ASP A CA 1
ATOM 578 C C . ASP A 1 72 ? -8.028 -4.968 10.823 1.00 98.00 72 ASP A C 1
ATOM 580 O O . ASP A 1 72 ? -7.211 -5.858 10.548 1.00 98.00 72 ASP A O 1
ATOM 584 N N . THR A 1 73 ? -9.096 -4.724 10.061 1.00 98.12 73 THR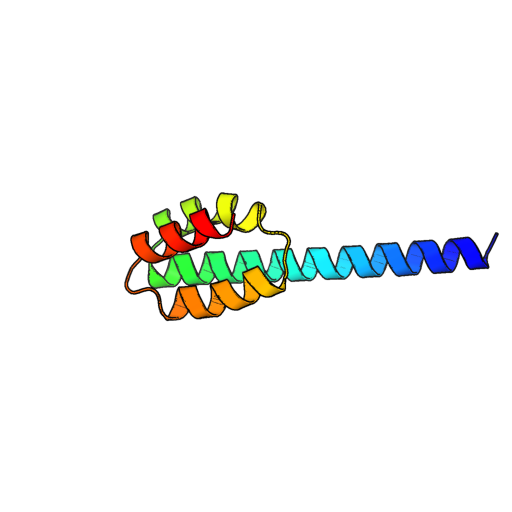 A N 1
ATOM 585 C CA . THR A 1 73 ? -9.374 -5.430 8.809 1.00 98.12 73 THR A CA 1
ATOM 586 C C . THR A 1 73 ? -8.267 -5.166 7.794 1.00 98.12 73 THR A C 1
ATOM 588 O O . THR A 1 73 ? -7.733 -6.112 7.213 1.00 98.12 73 THR A O 1
ATOM 591 N N . TRP A 1 74 ? -7.855 -3.904 7.642 1.00 98.19 74 TRP A N 1
ATOM 592 C CA . TRP A 1 74 ? -6.743 -3.523 6.770 1.00 98.19 74 TRP A CA 1
ATOM 593 C C . TRP A 1 74 ? -5.428 -4.224 7.152 1.00 98.19 74 TRP A C 1
ATOM 595 O O . TRP A 1 74 ? -4.788 -4.855 6.310 1.00 98.19 74 TRP A O 1
ATOM 605 N N . LEU A 1 75 ? -5.044 -4.191 8.432 1.00 98.12 75 LEU A N 1
ATOM 606 C CA . LEU A 1 75 ? -3.823 -4.845 8.915 1.00 98.12 75 LEU A CA 1
ATOM 607 C C . LEU A 1 75 ? -3.873 -6.366 8.743 1.00 98.12 75 LEU A C 1
ATOM 609 O O . LEU A 1 75 ? -2.842 -6.994 8.506 1.00 98.12 75 LEU A O 1
ATOM 613 N N . THR A 1 76 ? -5.055 -6.970 8.851 1.00 97.88 76 THR A N 1
ATOM 614 C CA . THR A 1 76 ? -5.242 -8.403 8.598 1.00 97.88 76 THR A CA 1
ATOM 615 C C . THR A 1 76 ? -4.994 -8.748 7.132 1.00 97.88 76 THR A C 1
ATOM 617 O O . THR A 1 76 ? -4.350 -9.760 6.863 1.00 97.88 76 THR A O 1
ATOM 620 N N . GLN A 1 77 ? -5.445 -7.914 6.190 1.00 96.69 77 GLN A N 1
ATOM 621 C CA . GLN A 1 77 ? -5.160 -8.116 4.766 1.00 96.69 77 GLN A CA 1
ATOM 622 C C . GLN A 1 77 ? -3.675 -7.927 4.453 1.00 96.69 77 GLN A C 1
ATOM 624 O O . GLN A 1 77 ? -3.077 -8.785 3.808 1.00 96.69 77 GLN A O 1
ATOM 629 N N . LEU A 1 78 ? -3.042 -6.883 5.001 1.00 96.88 78 LEU A N 1
ATOM 630 C CA . LEU A 1 78 ? -1.602 -6.679 4.835 1.00 96.88 78 LEU A CA 1
ATOM 631 C C . LEU A 1 78 ? -0.779 -7.873 5.321 1.00 96.88 78 LEU A C 1
ATOM 633 O O . LEU A 1 78 ? 0.122 -8.308 4.617 1.00 96.88 78 LEU A O 1
ATOM 637 N N . LYS A 1 79 ? -1.110 -8.444 6.486 1.00 96.62 79 LYS A N 1
ATOM 638 C CA . LYS A 1 79 ? -0.419 -9.627 7.032 1.00 96.62 79 LYS A CA 1
ATOM 639 C C . LYS A 1 79 ? -0.583 -10.885 6.174 1.00 96.62 79 LYS A C 1
ATOM 641 O O . LYS A 1 79 ? 0.202 -11.811 6.327 1.00 96.62 79 LYS A O 1
ATOM 646 N N . ARG A 1 80 ? -1.626 -10.959 5.342 1.00 94.56 80 ARG A N 1
ATOM 647 C CA . ARG A 1 80 ? -1.838 -12.073 4.402 1.00 94.56 80 ARG A CA 1
ATOM 648 C C . ARG A 1 80 ? -1.044 -11.893 3.113 1.00 94.56 80 ARG A C 1
ATOM 650 O O . ARG A 1 80 ? -0.695 -12.891 2.495 1.00 94.56 80 ARG A O 1
ATOM 657 N N . ALA A 1 81 ? -0.802 -10.644 2.720 1.00 91.00 81 ALA A N 1
ATOM 658 C CA . ALA A 1 81 ? -0.056 -10.288 1.518 1.00 91.00 81 ALA A CA 1
ATOM 659 C C . ALA A 1 81 ? 1.467 -10.179 1.751 1.00 91.00 81 ALA A C 1
ATOM 661 O O . ALA A 1 81 ? 2.235 -10.355 0.812 1.00 91.00 81 ALA A O 1
ATOM 662 N N . SER A 1 82 ? 1.905 -9.874 2.981 1.00 82.94 82 SER A N 1
ATOM 663 C CA . SER A 1 82 ? 3.318 -9.690 3.368 1.00 82.94 82 SER A CA 1
ATOM 664 C C . SER A 1 82 ? 4.028 -10.978 3.763 1.00 82.94 82 SER A C 1
ATOM 666 O O . SER A 1 82 ? 5.242 -11.077 3.482 1.00 82.94 82 SER A O 1
#

Secondary structure (DSSP, 8-state):
--HHHHHHHHHHHHHHHHHHHHHHHHHHHHHHHHHHH-HHHHHHHHHHHTT---HHHHHHHHHHHHH-SSHHHHHHHHHHH-

Foldseek 3Di:
DVVVVVVVVVVVVVVVVLVVVLVVLLVVLLVLLCVAANNVLSVLLNVLSVPADDPVLSVVLVVVSVVQPYSVSSSVSSVVRD

Sequence (82 aa):
MLADNVETWTDQWKQQGLEEGRETTRQILIRQARRRFGPEVAEQSQPLLARISDPDQLEELADQLLLSPDGDTWLTQLKRAS

Organism: NCBI:txid1064514